Protein AF-A0A7K0WEP0-F1 (afdb_monomer_lite)

Radius of gyration: 14.06 Å; chains: 1; bounding box: 34×24×42 Å

pLDDT: mean 76.63, std 10.95, range [45.84, 89.62]

Structure (mmCIF, N/CA/C/O backbone):
data_AF-A0A7K0WEP0-F1
#
_entry.id   AF-A0A7K0WEP0-F1
#
loop_
_atom_site.group_PDB
_atom_site.id
_atom_site.type_symbol
_atom_site.label_atom_id
_atom_site.label_alt_id
_atom_site.label_comp_id
_atom_site.label_asym_id
_atom_site.label_entity_id
_atom_site.label_seq_id
_atom_site.pdbx_PDB_ins_code
_atom_site.Cartn_x
_atom_site.Cartn_y
_atom_site.Cartn_z
_atom_site.occupancy
_atom_site.B_iso_or_equiv
_atom_site.auth_seq_id
_atom_site.auth_comp_id
_atom_site.auth_asym_id
_atom_site.auth_atom_id
_atom_site.pdbx_PDB_model_num
ATOM 1 N N . MET A 1 1 ? -12.623 -4.770 28.269 1.00 45.84 1 MET A N 1
ATOM 2 C CA . MET A 1 1 ? -12.333 -4.329 26.889 1.00 45.84 1 MET A CA 1
ATOM 3 C C . MET A 1 1 ? -12.223 -5.579 26.051 1.00 45.84 1 MET A C 1
ATOM 5 O O . MET A 1 1 ? -11.254 -6.309 26.205 1.00 45.84 1 MET A O 1
ATOM 9 N N . GLU A 1 2 ? -13.256 -5.884 25.274 1.00 54.94 2 GLU A N 1
ATOM 10 C CA . GLU A 1 2 ? -13.204 -6.979 24.308 1.00 54.94 2 GLU A CA 1
ATOM 11 C C . GLU A 1 2 ? -12.055 -6.675 23.342 1.00 54.94 2 GLU A C 1
ATOM 13 O O . GLU A 1 2 ? -11.997 -5.587 22.764 1.00 54.94 2 GLU A O 1
ATOM 18 N N . SER A 1 3 ? -11.060 -7.559 23.288 1.00 61.31 3 SER A N 1
ATOM 19 C CA . SER A 1 3 ? -9.918 -7.374 22.399 1.00 61.31 3 SER A CA 1
ATOM 20 C C . SER A 1 3 ? -10.461 -7.478 20.980 1.00 61.31 3 SER A C 1
ATOM 22 O O . SER A 1 3 ? -10.848 -8.564 20.555 1.00 61.31 3 SER A O 1
ATOM 24 N N . ALA A 1 4 ? -10.585 -6.344 20.288 1.00 72.12 4 ALA A N 1
ATOM 25 C CA . ALA A 1 4 ? -11.088 -6.323 18.923 1.00 72.12 4 ALA A CA 1
ATOM 26 C C . ALA A 1 4 ? -10.247 -7.289 18.077 1.00 72.12 4 ALA A C 1
ATOM 28 O O . ALA A 1 4 ? -9.016 -7.221 18.097 1.00 72.12 4 ALA A O 1
ATOM 29 N N . GLU A 1 5 ? -10.905 -8.219 17.381 1.00 86.44 5 GLU A N 1
ATOM 30 C CA . GLU A 1 5 ? -10.230 -9.188 16.519 1.00 86.44 5 GLU A CA 1
ATOM 31 C C . GLU A 1 5 ? -9.397 -8.423 15.482 1.00 86.44 5 GLU A C 1
ATOM 33 O O . GLU A 1 5 ? -9.937 -7.648 14.687 1.00 86.44 5 GLU A O 1
ATOM 38 N N . LYS A 1 6 ? -8.074 -8.609 15.511 1.00 87.19 6 LYS A N 1
ATOM 39 C CA . LYS A 1 6 ? -7.151 -7.942 14.588 1.00 87.19 6 LYS A CA 1
ATOM 40 C C . LYS A 1 6 ? -6.877 -8.834 13.396 1.00 87.19 6 LYS A C 1
ATOM 42 O O . LYS A 1 6 ? -6.576 -10.014 13.547 1.00 87.19 6 LYS A O 1
ATOM 47 N N . VAL A 1 7 ? -6.914 -8.235 12.216 1.00 89.62 7 VAL A N 1
ATOM 48 C CA . VAL A 1 7 ? -6.580 -8.887 10.953 1.00 89.62 7 VAL A CA 1
ATOM 49 C C . VAL A 1 7 ? -5.381 -8.196 10.322 1.00 89.62 7 VAL A C 1
ATOM 51 O O . VAL A 1 7 ? -5.285 -6.966 10.294 1.00 89.62 7 VAL A O 1
ATOM 54 N N . THR A 1 8 ? -4.456 -9.006 9.818 1.00 89.06 8 THR A N 1
ATOM 55 C CA . THR A 1 8 ? -3.297 -8.537 9.058 1.00 89.06 8 THR A CA 1
ATOM 56 C C . THR A 1 8 ? -3.608 -8.680 7.581 1.00 89.06 8 THR A C 1
ATOM 58 O O . THR A 1 8 ? -3.908 -9.777 7.115 1.00 89.06 8 THR A O 1
ATOM 61 N N . VAL A 1 9 ? -3.515 -7.581 6.840 1.00 89.25 9 VAL A N 1
ATOM 62 C CA . VAL A 1 9 ? -3.771 -7.554 5.400 1.00 89.25 9 VAL A CA 1
ATOM 63 C C . VAL A 1 9 ? -2.536 -7.044 4.677 1.00 89.25 9 VAL A C 1
ATOM 65 O O . VAL A 1 9 ? -1.940 -6.033 5.061 1.00 89.25 9 VAL A O 1
ATOM 68 N N . ALA A 1 10 ? -2.151 -7.770 3.631 1.00 88.12 10 ALA A N 1
ATOM 69 C CA . ALA A 1 10 ? -1.078 -7.401 2.727 1.00 88.12 10 ALA A CA 1
ATOM 70 C C . ALA A 1 10 ? -1.674 -7.027 1.367 1.00 88.12 10 ALA A C 1
ATOM 72 O O . ALA A 1 10 ? -2.346 -7.832 0.726 1.00 88.12 10 ALA A O 1
ATOM 73 N N . TYR A 1 11 ? -1.417 -5.797 0.943 1.00 86.62 11 TYR A N 1
ATOM 74 C CA . TYR A 1 11 ? -1.781 -5.273 -0.362 1.00 86.62 11 TYR A CA 1
ATOM 75 C C . TYR A 1 11 ? -0.546 -5.234 -1.250 1.00 86.62 11 TYR A C 1
ATOM 77 O O . TYR A 1 11 ? 0.497 -4.729 -0.832 1.00 86.62 11 TYR A O 1
ATOM 85 N N . PHE A 1 12 ? -0.683 -5.716 -2.480 1.00 86.44 12 PHE A N 1
ATOM 86 C C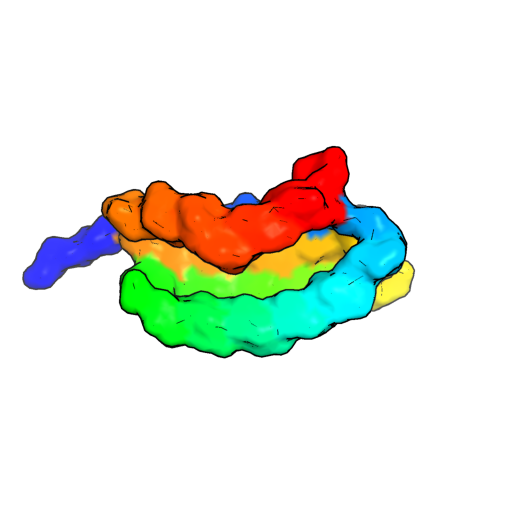A . PHE A 1 12 ? 0.357 -5.648 -3.497 1.00 86.44 12 PHE A CA 1
ATOM 87 C C . PHE A 1 12 ? -0.190 -4.910 -4.710 1.00 86.44 12 PHE A C 1
ATOM 89 O O . PHE A 1 12 ? -1.293 -5.197 -5.165 1.00 86.44 12 PHE A O 1
ATOM 96 N N . PHE A 1 13 ? 0.579 -3.948 -5.210 1.00 85.75 13 PHE A N 1
ATOM 97 C CA . PHE A 1 13 ? 0.199 -3.107 -6.336 1.00 85.75 13 PHE A CA 1
ATOM 98 C C . PHE A 1 13 ? 1.305 -3.123 -7.385 1.00 85.75 13 PHE A C 1
ATOM 100 O O . PHE A 1 13 ? 2.470 -2.858 -7.070 1.00 85.75 13 PHE A O 1
ATOM 107 N N . THR A 1 14 ? 0.938 -3.366 -8.641 1.00 87.38 14 THR A N 1
ATOM 108 C CA . THR A 1 14 ? 1.849 -3.191 -9.779 1.00 87.38 14 THR A CA 1
ATOM 109 C C . THR A 1 14 ? 1.462 -1.927 -10.522 1.00 87.38 14 THR A C 1
ATOM 111 O O . THR A 1 14 ? 0.402 -1.866 -11.133 1.00 87.38 14 THR A O 1
ATOM 114 N N . ILE A 1 15 ? 2.315 -0.912 -10.511 1.00 85.19 15 ILE A N 1
ATOM 115 C CA . ILE A 1 15 ? 2.059 0.375 -11.163 1.00 85.19 15 ILE A CA 1
ATOM 116 C C . ILE A 1 15 ? 2.842 0.507 -12.471 1.00 85.19 15 ILE A C 1
ATOM 118 O O . ILE A 1 15 ? 3.928 -0.049 -12.641 1.00 85.19 15 ILE A O 1
ATOM 122 N N . ALA A 1 16 ? 2.336 1.324 -13.393 1.00 83.44 16 ALA A N 1
ATOM 123 C CA . ALA A 1 16 ? 3.098 1.709 -14.578 1.00 83.44 16 ALA A CA 1
ATOM 124 C C . ALA A 1 16 ? 4.305 2.594 -14.200 1.00 83.44 16 ALA A C 1
ATOM 126 O O . ALA A 1 16 ? 4.222 3.401 -13.274 1.00 83.44 16 ALA A O 1
ATOM 127 N N . ARG A 1 17 ? 5.405 2.538 -14.972 1.00 81.12 17 ARG A N 1
ATOM 128 C CA . ARG A 1 17 ? 6.625 3.340 -14.706 1.00 81.12 17 ARG A CA 1
ATOM 129 C C . ARG A 1 17 ? 6.356 4.849 -14.614 1.00 81.12 17 ARG A C 1
ATOM 131 O O . ARG A 1 17 ? 6.932 5.533 -13.779 1.00 81.12 17 ARG A O 1
ATOM 138 N N . LYS A 1 18 ? 5.406 5.360 -15.404 1.00 83.88 18 LYS A N 1
ATOM 139 C CA . LYS A 1 18 ? 4.950 6.764 -15.353 1.00 83.88 18 LYS A CA 1
ATOM 140 C C . LYS A 1 18 ? 4.332 7.176 -14.009 1.00 83.88 18 LYS A C 1
ATOM 142 O O . LYS A 1 18 ? 4.207 8.359 -13.725 1.00 83.88 18 LYS A O 1
ATOM 147 N N . SER A 1 19 ? 3.914 6.213 -13.189 1.00 81.50 19 SER A N 1
ATOM 148 C CA . SER A 1 19 ? 3.310 6.433 -11.872 1.00 81.50 19 SER A CA 1
ATOM 149 C C . SER A 1 19 ? 4.298 6.240 -10.718 1.00 81.50 19 SER A C 1
ATOM 151 O O . SER A 1 19 ? 3.899 6.376 -9.565 1.00 81.50 19 SER A O 1
ATOM 153 N N . ILE A 1 20 ? 5.584 5.998 -11.000 1.00 81.19 20 ILE A N 1
ATOM 154 C CA . ILE A 1 20 ? 6.634 5.899 -9.975 1.00 81.19 20 ILE A CA 1
ATOM 155 C C . ILE A 1 20 ? 6.728 7.175 -9.115 1.00 81.19 20 ILE A C 1
ATOM 157 O O . ILE A 1 20 ? 6.729 7.041 -7.891 1.00 81.19 20 ILE A O 1
ATOM 161 N N . PRO A 1 21 ? 6.718 8.407 -9.673 1.00 81.69 21 PRO A N 1
ATOM 162 C CA . PRO A 1 21 ? 6.736 9.619 -8.847 1.00 81.69 21 PRO A CA 1
ATOM 163 C C . PRO A 1 21 ? 5.527 9.714 -7.906 1.00 81.69 21 PRO A C 1
ATOM 165 O O . PRO A 1 21 ? 5.662 10.135 -6.758 1.00 81.69 21 PRO A O 1
ATOM 168 N N . PHE A 1 22 ? 4.353 9.262 -8.367 1.00 83.00 22 PHE A N 1
ATOM 169 C CA . PHE A 1 22 ? 3.161 9.161 -7.525 1.00 83.00 22 PHE A CA 1
ATOM 170 C C . PHE A 1 22 ? 3.383 8.180 -6.371 1.00 83.00 22 PHE A C 1
ATOM 172 O O . PHE A 1 22 ? 3.065 8.521 -5.239 1.00 83.00 22 PHE A O 1
ATOM 179 N N . ALA A 1 23 ? 3.953 7.001 -6.632 1.00 80.44 23 ALA A N 1
ATOM 180 C CA . ALA A 1 23 ? 4.199 6.021 -5.582 1.00 80.44 23 ALA A CA 1
ATOM 181 C C . ALA A 1 23 ? 5.151 6.555 -4.513 1.00 80.44 23 ALA A C 1
ATOM 183 O O . ALA A 1 23 ? 4.844 6.431 -3.335 1.00 80.44 23 ALA A O 1
ATOM 184 N N . PHE A 1 24 ? 6.234 7.240 -4.888 1.00 80.12 24 PHE A N 1
ATOM 185 C CA . PHE A 1 24 ? 7.115 7.887 -3.909 1.00 80.12 24 PHE A CA 1
ATOM 186 C C . PHE A 1 24 ? 6.390 8.942 -3.060 1.00 80.12 24 PHE A C 1
ATOM 188 O O . PHE A 1 24 ? 6.560 8.974 -1.840 1.00 80.12 24 PHE A O 1
ATOM 195 N N . LEU A 1 25 ? 5.539 9.769 -3.673 1.00 80.62 25 LEU A N 1
ATOM 196 C CA . LEU A 1 25 ? 4.750 10.762 -2.943 1.00 80.62 25 LEU A CA 1
ATOM 197 C C . LEU A 1 25 ? 3.720 10.100 -2.009 1.00 80.62 25 LEU A C 1
ATOM 199 O O . LEU A 1 25 ? 3.594 10.483 -0.846 1.00 80.62 25 LEU A O 1
ATOM 203 N N . SER A 1 26 ? 3.032 9.063 -2.486 1.00 78.44 26 SER A N 1
ATOM 204 C CA . SER A 1 26 ? 2.110 8.249 -1.693 1.00 78.44 26 SER A CA 1
ATOM 205 C C . SER A 1 26 ? 2.813 7.540 -0.540 1.00 78.44 26 SER A C 1
ATOM 207 O O . SER A 1 26 ? 2.288 7.529 0.565 1.00 78.44 26 SER A O 1
ATOM 209 N N . MET A 1 27 ? 4.038 7.044 -0.719 1.00 75.50 27 MET A N 1
ATOM 210 C CA . MET A 1 27 ? 4.827 6.450 0.367 1.00 75.50 27 MET A CA 1
ATOM 211 C C . MET A 1 27 ? 5.071 7.428 1.521 1.00 75.50 27 MET A C 1
ATOM 213 O O . MET A 1 27 ? 5.043 7.025 2.686 1.00 75.50 27 MET A O 1
ATOM 217 N N . ALA A 1 28 ? 5.277 8.712 1.215 1.00 74.19 28 ALA A N 1
ATOM 218 C CA . ALA A 1 28 ? 5.428 9.755 2.225 1.00 74.19 28 ALA A CA 1
ATOM 219 C C . ALA A 1 28 ? 4.081 10.137 2.867 1.00 74.19 28 ALA A C 1
ATOM 221 O O . ALA A 1 28 ? 3.980 10.228 4.092 1.00 74.19 28 ALA A O 1
ATOM 222 N N . ILE A 1 29 ? 3.034 10.329 2.058 1.00 74.06 29 ILE A N 1
ATOM 223 C CA . ILE A 1 29 ? 1.727 10.826 2.517 1.00 74.06 29 ILE A CA 1
ATOM 224 C C . ILE A 1 29 ? 0.911 9.734 3.222 1.00 74.06 29 ILE A C 1
ATOM 226 O O . ILE A 1 29 ? 0.381 9.959 4.314 1.00 74.06 29 ILE A O 1
ATOM 230 N N . ASP A 1 30 ? 0.813 8.547 2.629 1.00 70.75 30 ASP A N 1
ATOM 231 C CA . ASP A 1 30 ? -0.023 7.452 3.125 1.00 70.75 30 ASP A CA 1
ATOM 232 C C . ASP A 1 30 ? 0.526 6.884 4.430 1.00 70.75 30 ASP A C 1
ATOM 234 O O . ASP A 1 30 ? -0.254 6.523 5.304 1.00 70.75 30 ASP A O 1
ATOM 238 N N . ARG A 1 31 ? 1.850 6.935 4.635 1.00 66.94 31 ARG A N 1
ATOM 239 C CA . ARG A 1 31 ? 2.484 6.624 5.924 1.00 66.94 31 ARG A CA 1
ATOM 240 C C . ARG A 1 31 ? 2.015 7.541 7.056 1.00 66.94 31 ARG A C 1
ATOM 242 O O . ARG A 1 31 ? 1.914 7.102 8.201 1.00 66.94 31 ARG A O 1
ATOM 249 N N . VAL A 1 32 ? 1.767 8.818 6.767 1.00 66.00 32 VAL A N 1
ATOM 250 C CA . VAL A 1 32 ? 1.280 9.787 7.762 1.00 66.00 32 VAL A CA 1
ATOM 251 C C . VAL A 1 32 ? -0.225 9.629 7.969 1.00 66.00 32 VAL A C 1
ATOM 253 O O . VAL A 1 32 ? -0.701 9.699 9.102 1.00 66.00 32 VAL A O 1
ATOM 256 N N . ARG A 1 33 ? -0.982 9.378 6.896 1.00 65.56 33 ARG A N 1
ATOM 257 C CA . ARG A 1 33 ? -2.439 9.188 6.960 1.00 65.56 33 ARG A CA 1
ATOM 258 C C . ARG A 1 33 ? -2.834 7.882 7.645 1.00 65.56 33 ARG A C 1
ATOM 260 O O . ARG A 1 33 ? -3.755 7.902 8.453 1.00 65.56 33 ARG A O 1
ATOM 267 N N . SER A 1 34 ? -2.114 6.787 7.404 1.00 62.41 34 SER A N 1
ATOM 268 C CA . SER A 1 34 ? -2.360 5.502 8.067 1.00 62.41 34 SER A CA 1
ATOM 269 C C . SER A 1 34 ? -2.124 5.579 9.577 1.00 62.41 34 SER A C 1
ATOM 271 O O . SER A 1 34 ? -2.886 5.005 10.344 1.00 62.41 34 SER A O 1
ATOM 273 N N . ARG A 1 35 ? -1.128 6.355 10.030 1.00 63.56 35 ARG A N 1
ATOM 274 C CA . ARG A 1 35 ? -0.889 6.613 11.463 1.00 63.56 35 ARG A CA 1
ATOM 275 C C . ARG A 1 35 ? -1.988 7.438 12.133 1.00 63.56 35 ARG A C 1
ATOM 277 O O . ARG A 1 35 ? -2.133 7.362 13.346 1.00 63.56 35 ARG A O 1
ATOM 284 N N . LYS A 1 36 ? -2.727 8.241 11.364 1.00 61.12 36 LYS A N 1
ATOM 285 C CA . LYS A 1 36 ? -3.844 9.060 11.860 1.00 61.12 36 LYS A CA 1
ATOM 286 C C . LYS A 1 36 ? -5.195 8.339 11.794 1.00 61.12 36 LYS A C 1
ATOM 288 O O . LYS A 1 36 ? -6.168 8.8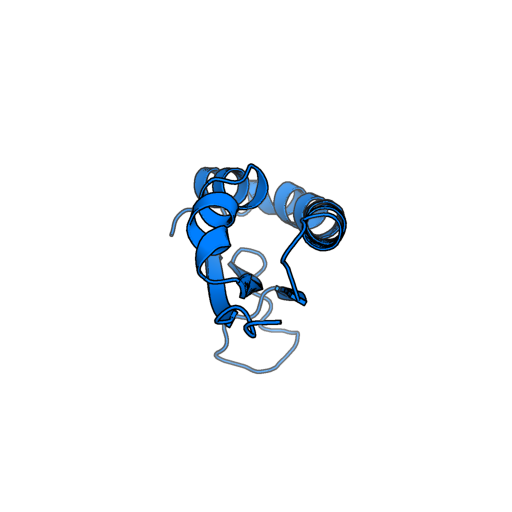56 12.332 1.00 61.12 36 LYS A O 1
ATOM 293 N N . PHE A 1 37 ? -5.275 7.179 11.141 1.00 65.31 37 PHE A N 1
ATOM 294 C CA . PHE A 1 37 ? -6.510 6.407 11.045 1.00 65.31 37 PHE A CA 1
ATOM 295 C C . PHE A 1 37 ? -6.737 5.631 12.351 1.00 65.31 37 PHE A C 1
ATOM 297 O O 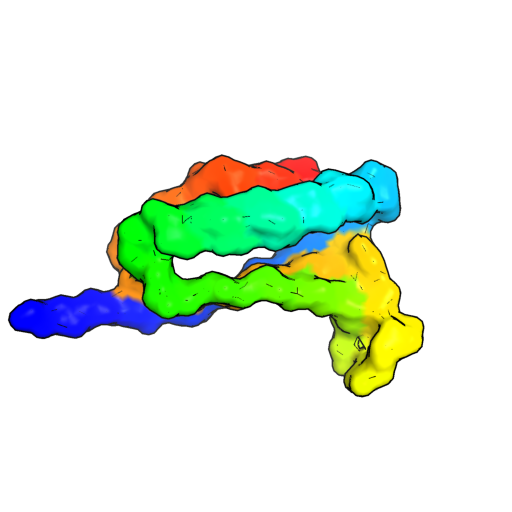. PHE A 1 37 ? -5.897 4.833 12.772 1.00 65.31 37 PHE A O 1
ATOM 304 N N . THR A 1 38 ? -7.863 5.880 13.015 1.00 61.66 38 THR A N 1
ATOM 305 C CA . THR A 1 38 ? -8.216 5.231 14.282 1.00 61.66 38 THR A CA 1
ATOM 306 C C . THR A 1 38 ? -8.478 3.734 14.058 1.00 61.66 38 THR A C 1
ATOM 308 O O . THR A 1 38 ? -9.227 3.355 13.161 1.00 61.66 38 THR A O 1
ATOM 311 N N . GLY A 1 39 ? -7.832 2.869 14.850 1.00 59.97 39 GLY A N 1
ATOM 312 C CA . GLY A 1 39 ? -7.951 1.402 14.736 1.00 59.97 39 GLY A CA 1
ATOM 313 C C . GLY A 1 39 ? -6.855 0.708 13.913 1.00 59.97 39 GLY A C 1
ATOM 314 O O . GLY A 1 39 ? -6.886 -0.511 13.752 1.00 59.97 39 GLY A O 1
ATOM 315 N N . ILE A 1 40 ? -5.857 1.444 13.409 1.00 64.31 40 ILE A N 1
ATOM 316 C CA . ILE A 1 40 ? -4.664 0.841 12.797 1.00 64.31 40 ILE A CA 1
ATOM 317 C C . ILE A 1 40 ? -3.603 0.633 13.878 1.00 64.31 40 ILE A C 1
ATOM 319 O O . ILE A 1 40 ? -3.031 1.587 14.400 1.00 64.31 40 ILE A O 1
ATOM 323 N N . SER A 1 41 ? -3.317 -0.630 14.197 1.00 70.06 41 SER A N 1
ATOM 324 C CA . SER A 1 41 ? -2.260 -0.982 15.157 1.00 70.06 41 SER A CA 1
ATOM 325 C C . SER A 1 41 ? -0.873 -0.948 14.516 1.00 70.06 41 SER A C 1
ATOM 327 O O . SER A 1 41 ? 0.118 -0.642 15.175 1.00 70.06 41 SER A O 1
ATOM 329 N N . PHE A 1 42 ? -0.790 -1.261 13.222 1.00 72.94 42 PHE A N 1
ATOM 330 C CA . PHE A 1 42 ? 0.467 -1.281 12.487 1.00 72.94 42 PHE A CA 1
ATOM 331 C C . PHE A 1 42 ? 0.228 -0.967 11.015 1.00 72.94 42 PHE A C 1
ATOM 333 O O . PHE A 1 42 ? -0.716 -1.464 10.408 1.00 72.94 42 PHE A O 1
ATOM 340 N N . SER A 1 43 ? 1.104 -0.158 10.427 1.00 71.94 43 SER A N 1
ATOM 341 C CA . SER A 1 43 ? 1.146 0.044 8.982 1.00 71.94 43 SER A CA 1
ATOM 342 C C . SER A 1 43 ? 2.588 0.199 8.523 1.00 71.94 43 SER A C 1
ATOM 344 O O . SER A 1 43 ? 3.364 0.997 9.066 1.00 71.94 43 SER A O 1
ATOM 346 N N . LYS A 1 44 ? 2.962 -0.576 7.511 1.00 76.00 44 LYS A N 1
ATOM 347 C CA . LYS A 1 44 ? 4.261 -0.480 6.861 1.00 76.00 44 LYS A CA 1
ATOM 348 C C . LYS A 1 44 ? 4.064 -0.598 5.364 1.00 76.00 44 LYS A C 1
ATOM 350 O O . LYS A 1 44 ? 3.592 -1.617 4.870 1.00 76.00 44 LYS A O 1
ATOM 355 N N . LEU A 1 45 ? 4.441 0.456 4.653 1.00 72.50 45 LEU A N 1
ATOM 356 C CA . LEU A 1 45 ? 4.609 0.367 3.218 1.00 72.50 45 LEU A CA 1
ATOM 357 C C . LEU A 1 45 ? 5.992 -0.216 2.929 1.00 72.50 45 LEU A C 1
ATOM 359 O O . LEU A 1 45 ? 6.986 0.165 3.554 1.00 72.50 45 LEU A O 1
ATOM 363 N N . LEU A 1 46 ? 6.025 -1.181 2.025 1.00 74.94 46 LEU A N 1
ATOM 364 C CA . LEU A 1 46 ? 7.198 -1.929 1.622 1.00 74.94 46 LEU A CA 1
ATOM 365 C C . LEU A 1 46 ? 7.618 -1.444 0.237 1.00 74.94 46 LEU A C 1
ATOM 367 O O . LEU A 1 46 ? 6.832 -1.457 -0.714 1.00 74.94 46 LEU A O 1
ATOM 371 N N . GLY A 1 47 ? 8.865 -0.979 0.170 1.00 63.97 47 GLY A N 1
ATOM 372 C CA . GLY A 1 47 ? 9.545 -0.682 -1.080 1.00 63.97 47 GLY A CA 1
ATOM 373 C C . GLY A 1 47 ? 9.798 -1.952 -1.885 1.00 63.97 47 GLY A C 1
ATOM 374 O O . GLY A 1 47 ? 9.708 -3.073 -1.386 1.00 63.97 47 GLY A O 1
ATOM 375 N N . THR A 1 48 ? 10.076 -1.739 -3.157 1.00 63.84 48 THR A N 1
ATOM 376 C CA . THR A 1 48 ? 9.927 -2.739 -4.196 1.00 63.84 48 THR A CA 1
ATOM 377 C C . THR A 1 48 ? 11.043 -3.781 -4.206 1.00 63.84 48 THR A C 1
ATOM 379 O O . THR A 1 48 ? 12.211 -3.405 -4.222 1.00 63.84 48 THR A O 1
ATOM 382 N N . GLY A 1 49 ? 10.701 -5.063 -4.293 1.00 60.03 49 GLY A N 1
ATOM 383 C CA . GLY A 1 49 ? 11.630 -6.156 -4.589 1.00 60.03 49 GLY A CA 1
ATOM 384 C C . GLY A 1 49 ? 10.886 -7.248 -5.350 1.00 60.03 49 GLY A C 1
ATOM 385 O O . GLY A 1 49 ? 9.706 -7.476 -5.079 1.00 60.03 49 GLY A O 1
ATOM 386 N N . SER A 1 50 ? 11.520 -7.902 -6.327 1.00 64.56 50 SER A N 1
ATOM 387 C CA . SER A 1 50 ? 10.859 -8.995 -7.060 1.00 64.56 50 SER A CA 1
ATOM 388 C C . SER A 1 50 ? 10.553 -10.206 -6.159 1.00 64.56 50 SER A C 1
ATOM 390 O O . SER A 1 50 ? 9.682 -11.011 -6.490 1.00 64.56 50 SER A O 1
ATOM 392 N N . GLY A 1 51 ? 11.252 -10.302 -5.019 1.00 60.50 51 GLY A N 1
ATOM 393 C CA . GLY A 1 51 ? 11.206 -11.431 -4.094 1.00 60.50 51 GLY A CA 1
ATOM 394 C C . GLY A 1 51 ? 12.025 -12.634 -4.567 1.00 60.50 51 GLY A C 1
ATOM 395 O O . GLY A 1 51 ? 12.103 -13.617 -3.839 1.00 60.50 51 GLY A O 1
ATOM 396 N N . GLN A 1 52 ? 12.633 -12.566 -5.759 1.00 62.25 52 GLN A N 1
ATOM 397 C CA . GLN A 1 52 ? 13.472 -13.637 -6.301 1.00 62.25 52 GLN A CA 1
ATOM 398 C C . GLN A 1 52 ? 14.899 -13.566 -5.777 1.00 62.25 52 GLN A C 1
ATOM 400 O O . GLN A 1 52 ? 15.492 -14.595 -5.462 1.00 62.25 52 GLN A O 1
AT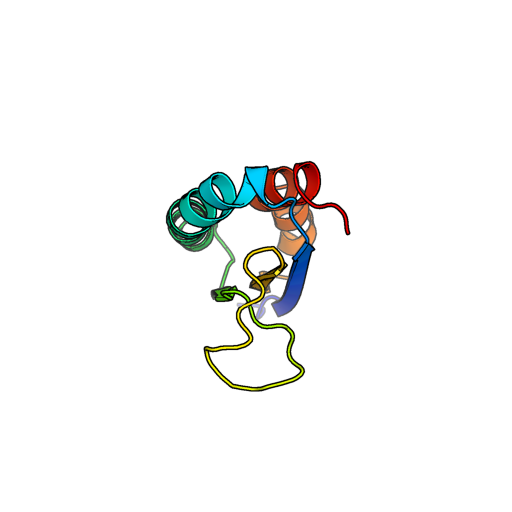OM 405 N N . THR A 1 53 ? 15.440 -12.360 -5.631 1.00 57.19 53 THR A N 1
ATOM 406 C CA . THR A 1 53 ? 16.725 -12.152 -4.978 1.00 57.19 53 THR A CA 1
ATOM 407 C C . THR A 1 53 ? 16.561 -11.138 -3.852 1.00 57.19 53 THR A C 1
ATOM 409 O O . THR A 1 53 ? 16.005 -10.055 -4.016 1.00 57.19 53 THR A O 1
ATOM 412 N N . PHE A 1 54 ? 17.010 -11.508 -2.652 1.00 55.34 54 PHE A N 1
ATOM 413 C CA . PHE A 1 54 ? 16.971 -10.654 -1.460 1.00 55.34 54 PHE A CA 1
ATOM 414 C C . PHE A 1 54 ? 18.088 -9.592 -1.495 1.00 55.34 54 PHE A C 1
ATOM 416 O O . PHE A 1 54 ? 18.710 -9.290 -0.478 1.00 55.34 54 PHE A O 1
ATOM 423 N N . THR A 1 55 ? 18.379 -9.049 -2.678 1.00 57.22 55 THR A N 1
ATOM 424 C CA . THR A 1 55 ? 19.423 -8.055 -2.922 1.00 57.22 55 THR A CA 1
ATOM 425 C C . THR A 1 55 ? 18.803 -6.710 -3.311 1.00 57.22 55 THR A C 1
ATOM 427 O O . THR A 1 55 ? 17.791 -6.668 -4.013 1.00 57.22 55 THR A O 1
ATOM 430 N N . PRO A 1 56 ? 19.418 -5.580 -2.913 1.00 57.69 56 PRO A N 1
ATOM 431 C CA . PRO A 1 56 ? 18.961 -4.245 -3.316 1.00 57.69 56 PRO A CA 1
ATOM 432 C C . PRO A 1 56 ? 18.898 -4.049 -4.840 1.00 57.69 56 PRO A C 1
ATOM 434 O O . PRO A 1 56 ? 18.148 -3.206 -5.324 1.00 57.69 56 PRO A O 1
ATOM 437 N N . SER A 1 57 ? 19.675 -4.834 -5.590 1.00 61.16 57 SER A N 1
ATOM 438 C CA . SER A 1 57 ? 19.742 -4.817 -7.053 1.00 61.16 57 SER A CA 1
ATOM 439 C C . SER A 1 57 ? 18.464 -5.318 -7.738 1.00 61.16 57 SER A C 1
ATOM 441 O O . SER A 1 57 ? 18.258 -5.035 -8.913 1.00 61.16 57 SER A O 1
ATOM 443 N N . ASP A 1 58 ? 17.596 -6.027 -7.013 1.00 61.09 58 ASP A N 1
ATOM 444 C CA . ASP A 1 58 ? 16.340 -6.605 -7.516 1.00 61.09 58 ASP A CA 1
ATOM 445 C C . ASP A 1 58 ? 15.117 -5.736 -7.195 1.00 61.09 58 ASP A C 1
ATOM 447 O O . ASP A 1 58 ? 13.968 -6.190 -7.098 1.00 61.09 58 ASP A O 1
ATOM 451 N N . ALA A 1 59 ? 15.373 -4.449 -6.966 1.00 65.50 59 ALA A N 1
ATOM 452 C CA . ALA A 1 59 ? 14.337 -3.483 -6.683 1.00 65.50 59 ALA A CA 1
ATOM 453 C C . ALA A 1 59 ? 13.494 -3.220 -7.938 1.00 65.50 59 ALA A C 1
ATOM 455 O O . ALA A 1 59 ? 13.853 -2.445 -8.825 1.00 65.50 59 ALA A O 1
ATOM 456 N N . VAL A 1 60 ? 12.325 -3.854 -8.007 1.00 73.50 60 VAL A N 1
ATOM 457 C CA . VAL A 1 60 ? 11.376 -3.663 -9.109 1.00 73.50 60 VAL A CA 1
ATOM 458 C C . VAL A 1 60 ? 10.501 -2.447 -8.827 1.00 73.50 60 VAL A C 1
ATOM 460 O O . VAL A 1 60 ? 9.380 -2.608 -8.369 1.00 73.50 60 VAL A O 1
ATOM 463 N N . LEU A 1 61 ? 10.964 -1.232 -9.141 1.00 73.06 61 LEU A N 1
ATOM 464 C CA . LEU A 1 61 ? 10.300 0.056 -8.824 1.00 73.06 61 LEU A CA 1
ATOM 465 C C . LEU A 1 61 ? 8.818 0.193 -9.246 1.00 73.06 61 LEU A C 1
ATOM 467 O O . LEU A 1 61 ? 8.143 1.160 -8.890 1.00 73.06 61 LEU A O 1
ATOM 471 N N . THR A 1 62 ? 8.289 -0.755 -10.015 1.00 80.56 62 THR A N 1
ATOM 472 C CA . THR A 1 62 ? 6.875 -0.859 -10.379 1.00 80.56 62 THR A CA 1
ATOM 473 C C . THR A 1 62 ? 6.028 -1.675 -9.395 1.00 80.56 62 THR A C 1
ATOM 475 O O . THR A 1 62 ? 4.809 -1.637 -9.512 1.00 80.56 62 THR A O 1
ATOM 478 N N . ARG A 1 63 ? 6.605 -2.399 -8.429 1.00 82.19 63 ARG A N 1
ATOM 479 C CA . ARG A 1 63 ? 5.883 -3.292 -7.504 1.00 82.19 63 ARG A CA 1
ATOM 480 C C . ARG A 1 63 ? 5.943 -2.809 -6.066 1.00 82.19 63 ARG A C 1
ATOM 482 O O . ARG A 1 63 ? 6.983 -2.905 -5.430 1.00 82.19 63 ARG A O 1
ATOM 489 N N . TRP A 1 64 ? 4.816 -2.379 -5.527 1.00 84.81 64 TRP A N 1
ATOM 490 C CA . TRP A 1 64 ? 4.729 -1.803 -4.189 1.00 84.81 64 TRP A CA 1
ATOM 491 C C . TRP A 1 64 ? 3.886 -2.680 -3.275 1.00 84.81 64 TRP A C 1
ATOM 493 O O . TRP A 1 64 ? 2.911 -3.290 -3.713 1.00 84.81 64 TRP A O 1
ATOM 503 N N . GLY A 1 65 ? 4.268 -2.743 -2.000 1.00 85.19 65 GLY A N 1
ATOM 504 C CA . GLY A 1 65 ? 3.540 -3.494 -0.984 1.00 85.19 65 GLY A CA 1
ATOM 505 C C . GLY A 1 65 ? 3.076 -2.594 0.153 1.00 85.19 65 GLY A C 1
ATOM 506 O O . GLY A 1 65 ? 3.750 -1.632 0.517 1.00 85.19 65 GLY A O 1
ATOM 507 N N . MET A 1 66 ? 1.950 -2.923 0.771 1.00 84.69 66 MET A N 1
ATOM 508 C CA . MET A 1 66 ? 1.535 -2.331 2.037 1.00 84.69 66 MET A CA 1
ATOM 509 C C . MET A 1 66 ? 1.007 -3.417 2.960 1.00 84.69 66 MET A C 1
ATOM 511 O O . MET A 1 66 ? 0.068 -4.125 2.618 1.00 84.69 66 MET A O 1
ATOM 515 N N . VAL A 1 67 ? 1.592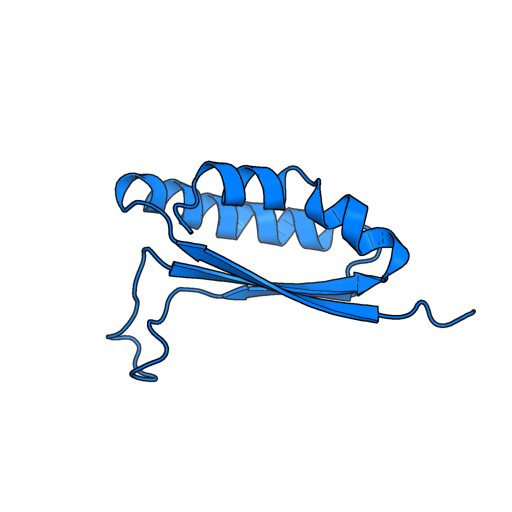 -3.517 4.148 1.00 86.50 67 VAL A N 1
ATOM 516 C CA . VAL A 1 67 ? 1.127 -4.412 5.206 1.00 86.50 67 VAL A CA 1
ATOM 517 C C . VAL A 1 67 ? 0.515 -3.576 6.311 1.00 86.50 67 VAL A C 1
ATOM 519 O O . VAL A 1 67 ? 1.129 -2.627 6.809 1.00 86.50 67 VAL A O 1
ATOM 522 N N . VAL A 1 68 ? -0.706 -3.927 6.688 1.00 87.19 68 VAL A N 1
ATOM 523 C CA . VAL A 1 68 ? -1.512 -3.180 7.643 1.00 87.19 68 VAL A CA 1
ATOM 524 C C . VAL A 1 68 ? -2.204 -4.157 8.596 1.00 87.19 68 VAL A C 1
ATOM 526 O O . VAL A 1 68 ? -2.698 -5.200 8.179 1.00 87.19 68 VAL A O 1
ATOM 529 N N . VAL A 1 69 ? -2.220 -3.815 9.884 1.00 86.19 69 VAL A N 1
ATOM 530 C CA . VAL A 1 69 ? -2.943 -4.539 10.936 1.00 86.19 69 VAL A CA 1
ATOM 531 C C . VAL A 1 69 ? -4.065 -3.639 11.435 1.00 86.19 69 VAL A C 1
ATOM 533 O O . VAL A 1 69 ? -3.794 -2.568 11.994 1.00 86.19 69 VAL A O 1
ATOM 536 N N . VAL A 1 70 ? -5.306 -4.073 11.227 1.00 87.50 70 VAL A N 1
ATOM 537 C CA . VAL A 1 70 ? -6.525 -3.324 11.574 1.00 87.50 70 VAL A CA 1
ATOM 538 C C . VAL A 1 70 ? -7.479 -4.192 12.368 1.00 87.50 70 VAL A C 1
ATOM 540 O O . VAL A 1 70 ? -7.446 -5.419 12.265 1.00 87.50 70 VAL A O 1
ATOM 543 N N . ASP A 1 71 ? -8.375 -3.552 13.103 1.00 87.31 71 ASP A N 1
ATOM 544 C CA . ASP A 1 71 ? -9.528 -4.238 13.677 1.00 87.31 71 ASP A CA 1
ATOM 545 C C . ASP A 1 71 ? -10.449 -4.736 12.547 1.00 87.31 71 ASP A C 1
ATOM 547 O O . ASP A 1 71 ? -10.747 -4.007 11.596 1.00 87.31 71 ASP A O 1
ATOM 551 N N . LYS A 1 72 ? -10.919 -5.983 12.630 1.00 84.12 72 LYS A N 1
ATOM 552 C CA . LYS A 1 72 ? -11.695 -6.655 11.571 1.00 84.12 72 LYS A CA 1
ATOM 553 C C . LYS A 1 72 ? -12.934 -5.875 11.133 1.00 84.12 72 LYS A C 1
ATOM 555 O O . LYS A 1 72 ? -13.233 -5.805 9.945 1.00 84.12 72 LYS A O 1
ATOM 560 N N . ASN A 1 73 ? -13.615 -5.225 12.074 1.00 86.19 73 ASN A N 1
ATOM 561 C CA . ASN A 1 73 ? -14.777 -4.370 11.809 1.00 86.19 73 ASN A CA 1
ATOM 562 C C . ASN A 1 73 ? -14.435 -3.071 11.046 1.00 86.19 73 ASN A C 1
ATOM 564 O O . ASN A 1 73 ? -15.321 -2.444 10.470 1.00 86.19 73 ASN A O 1
ATOM 568 N N . ARG A 1 74 ? -13.163 -2.656 11.020 1.00 83.50 74 ARG A N 1
ATOM 569 C CA . ARG A 1 74 ? -12.664 -1.474 10.299 1.00 83.50 74 ARG A CA 1
ATOM 570 C C . ARG A 1 74 ? -12.033 -1.819 8.953 1.00 83.50 74 ARG A C 1
ATOM 572 O O . ARG A 1 74 ? -11.764 -0.901 8.178 1.00 83.50 74 ARG A O 1
ATOM 579 N N . LEU A 1 75 ? -11.835 -3.103 8.644 1.00 85.69 75 LEU A N 1
ATOM 580 C CA . LEU A 1 75 ? -11.199 -3.539 7.401 1.00 85.69 75 LEU A CA 1
ATOM 581 C C . LEU A 1 75 ? -11.920 -3.003 6.161 1.00 85.69 75 LEU A C 1
ATOM 583 O O . LEU A 1 75 ? -11.280 -2.436 5.281 1.00 85.69 75 LEU A O 1
ATOM 587 N N . GLN A 1 76 ? -13.247 -3.120 6.107 1.00 86.44 76 GLN A N 1
ATOM 588 C CA . GLN A 1 76 ? -14.017 -2.677 4.943 1.00 86.44 76 GLN A CA 1
ATOM 589 C C . GLN A 1 76 ? -13.931 -1.156 4.736 1.00 86.44 76 GLN A C 1
ATOM 591 O O . GLN A 1 76 ? -13.769 -0.689 3.610 1.00 86.44 76 GLN A O 1
ATOM 596 N N . ALA A 1 77 ? -13.951 -0.382 5.826 1.00 86.38 77 ALA A N 1
ATOM 597 C CA . ALA A 1 77 ? -13.769 1.068 5.776 1.00 86.38 77 ALA A CA 1
ATOM 598 C C . ALA A 1 77 ? -12.351 1.459 5.322 1.00 86.38 77 ALA A C 1
ATOM 600 O O . ALA A 1 77 ? -12.178 2.427 4.580 1.00 86.38 77 ALA A O 1
ATOM 601 N N . PHE A 1 78 ? -11.332 0.699 5.737 1.00 84.69 78 PHE A N 1
ATOM 602 C CA . PHE A 1 78 ? -9.961 0.902 5.276 1.00 84.69 78 PHE A CA 1
ATOM 603 C C . PHE A 1 78 ? -9.806 0.563 3.786 1.00 84.69 78 PHE A C 1
ATOM 605 O O . PHE A 1 78 ? -9.173 1.320 3.048 1.00 84.69 78 PHE A O 1
ATOM 612 N N . ASP A 1 79 ? -10.440 -0.514 3.322 1.00 86.56 79 ASP A N 1
ATOM 613 C CA . ASP A 1 79 ? -10.393 -0.949 1.923 1.00 86.56 79 ASP A CA 1
ATOM 614 C C . ASP A 1 79 ? -11.057 0.051 0.960 1.00 86.56 79 ASP A C 1
ATOM 616 O O . ASP A 1 79 ? -10.613 0.236 -0.173 1.00 86.56 79 ASP A O 1
ATOM 620 N N . GLN A 1 80 ? -12.084 0.756 1.437 1.00 87.19 80 GLN A N 1
ATOM 621 C CA . GLN A 1 80 ? -12.771 1.825 0.704 1.00 87.19 80 GLN A CA 1
ATOM 622 C C . GLN A 1 80 ? -12.110 3.202 0.864 1.00 87.19 80 GLN A C 1
ATOM 624 O O . GLN A 1 80 ? -12.552 4.181 0.259 1.00 87.19 80 GLN A O 1
ATOM 629 N N . SER A 1 81 ? -11.048 3.310 1.665 1.00 86.50 81 SER A N 1
ATOM 630 C CA . SER A 1 81 ? -10.391 4.589 1.924 1.00 86.50 81 SER A CA 1
ATOM 631 C C . SER A 1 81 ? -9.762 5.194 0.663 1.00 86.50 81 SER A C 1
ATOM 633 O O . SER A 1 81 ? -9.438 4.520 -0.323 1.00 86.50 81 SER A O 1
ATOM 635 N N . SER A 1 82 ? -9.518 6.505 0.712 1.00 83.62 82 SER A N 1
A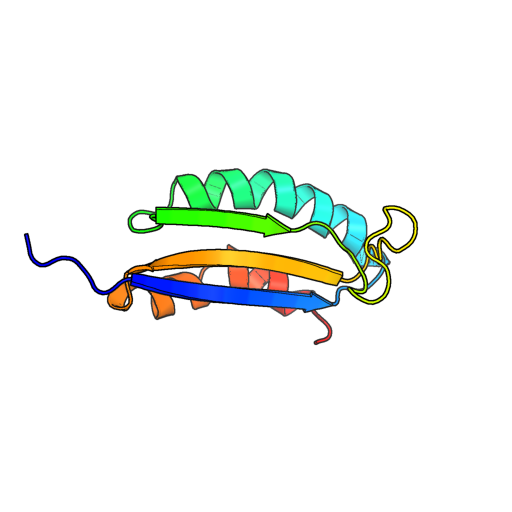TOM 636 C CA . SER A 1 82 ? -8.797 7.220 -0.346 1.00 83.62 82 SER A CA 1
ATOM 637 C C . SER A 1 82 ? -7.376 6.685 -0.566 1.00 83.62 82 SER A C 1
ATOM 639 O O . SER A 1 82 ? -6.844 6.826 -1.661 1.00 83.62 82 SER A O 1
ATOM 641 N N . ILE A 1 83 ? -6.771 6.038 0.437 1.00 83.94 83 ILE A N 1
ATOM 642 C CA . ILE A 1 83 ? -5.452 5.405 0.322 1.00 83.94 83 ILE A CA 1
ATOM 643 C C . ILE A 1 83 ? -5.550 4.231 -0.659 1.00 83.94 83 ILE A C 1
ATOM 645 O O . ILE A 1 83 ? -4.991 4.291 -1.754 1.00 83.94 83 ILE A O 1
ATOM 649 N N . ILE A 1 84 ? -6.326 3.199 -0.313 1.00 86.62 84 ILE A N 1
ATOM 650 C CA . ILE A 1 84 ? -6.433 1.971 -1.116 1.00 86.62 84 ILE A CA 1
ATOM 651 C C . ILE A 1 84 ? -7.013 2.257 -2.502 1.00 86.62 84 ILE A C 1
ATOM 653 O O . ILE A 1 84 ? -6.499 1.758 -3.502 1.00 86.62 84 ILE A O 1
ATOM 657 N N . SER A 1 85 ? -8.036 3.107 -2.596 1.00 87.31 85 SER A N 1
ATOM 658 C CA . SER A 1 85 ? -8.641 3.452 -3.887 1.00 87.31 85 SER A CA 1
ATOM 659 C C . SER A 1 85 ? -7.678 4.179 -4.835 1.00 87.31 85 SER A C 1
ATOM 661 O O . SER A 1 85 ? -7.691 3.899 -6.033 1.00 87.31 85 SER A O 1
ATOM 663 N N . ASN A 1 86 ? -6.807 5.066 -4.340 1.00 85.94 86 ASN A N 1
ATOM 664 C CA . ASN A 1 86 ? -5.816 5.744 -5.183 1.00 85.94 86 ASN A CA 1
ATOM 665 C C . ASN A 1 86 ? -4.727 4.791 -5.688 1.00 85.94 86 ASN A C 1
ATOM 667 O O . ASN A 1 86 ? -4.328 4.898 -6.850 1.00 85.94 86 ASN A O 1
ATOM 671 N N . TRP A 1 87 ? -4.284 3.851 -4.848 1.00 87.12 87 TRP A N 1
ATOM 672 C CA . TRP A 1 87 ? -3.366 2.790 -5.265 1.00 87.12 87 TRP A CA 1
ATOM 673 C C . TRP A 1 87 ? -4.020 1.863 -6.294 1.00 87.12 87 TRP A C 1
ATOM 675 O O . TRP A 1 87 ? -3.445 1.657 -7.359 1.00 87.12 87 TRP A O 1
ATOM 685 N N . ARG A 1 88 ? -5.260 1.406 -6.061 1.00 88.38 88 ARG A N 1
ATOM 686 C CA . ARG A 1 88 ? -6.021 0.569 -7.011 1.00 88.38 88 ARG A CA 1
ATOM 687 C C . ARG A 1 88 ? -6.220 1.237 -8.369 1.00 88.38 88 ARG A C 1
ATOM 689 O O . ARG A 1 88 ? -5.989 0.600 -9.386 1.00 88.38 88 ARG A O 1
ATOM 696 N N . LYS A 1 89 ? -6.567 2.529 -8.408 1.00 88.00 89 LYS A N 1
ATOM 697 C CA . LYS A 1 89 ? -6.750 3.286 -9.666 1.00 88.00 89 LYS A CA 1
ATOM 698 C C . LYS A 1 89 ? -5.502 3.332 -10.549 1.00 88.00 89 LYS A C 1
ATOM 700 O O . LYS A 1 89 ? -5.614 3.552 -11.751 1.00 88.00 89 LYS A O 1
ATOM 705 N N . ARG A 1 90 ? -4.317 3.213 -9.950 1.00 85.19 90 ARG A N 1
ATOM 706 C CA . ARG A 1 90 ? -3.023 3.275 -10.648 1.00 85.19 90 ARG A CA 1
ATOM 707 C C . ARG A 1 90 ? -2.336 1.914 -10.719 1.00 85.19 90 ARG A C 1
ATOM 709 O O . ARG A 1 90 ? -1.271 1.819 -11.332 1.00 85.19 90 ARG A O 1
ATOM 716 N N . SER A 1 91 ? -2.941 0.898 -10.106 1.00 86.50 91 SER A N 1
ATOM 717 C CA . SER A 1 91 ? -2.501 -0.479 -10.205 1.00 86.50 91 SER A CA 1
ATOM 718 C C . SER A 1 91 ? -2.981 -1.083 -11.516 1.00 86.50 91 SER A C 1
ATOM 720 O O . SER A 1 91 ? -4.046 -0.762 -12.033 1.00 86.50 91 SER A O 1
ATOM 722 N N . THR A 1 92 ? -2.153 -1.960 -12.049 1.00 84.12 92 THR A N 1
ATOM 723 C CA . THR A 1 92 ? -2.394 -2.772 -13.243 1.00 84.12 92 THR A CA 1
ATOM 724 C C . THR A 1 92 ? -2.640 -4.239 -12.887 1.00 84.12 92 THR A C 1
ATOM 726 O O . THR A 1 92 ? -3.013 -5.015 -13.759 1.00 84.12 92 THR A O 1
ATOM 729 N N . SER A 1 93 ? -2.456 -4.598 -11.610 1.00 73.44 93 SER A N 1
ATOM 730 C CA . SER A 1 93 ? -2.739 -5.906 -11.011 1.00 73.44 93 SER A CA 1
ATOM 731 C C . SER A 1 93 ? -3.267 -5.748 -9.594 1.00 73.44 93 SER A C 1
ATOM 733 O O . SER A 1 93 ? -2.733 -4.839 -8.909 1.00 73.44 93 SER A O 1
#

Secondary structure (DSSP, 8-state):
---PPEEEEEEEEEB-GGGHHHHHHHHHHHHHHHHHSTTEEEEEEE----SSS-SGGG--TTEEEEEEEEEGGGHHHHHTSHHHHHHHHHB--

Sequence (93 aa):
MESAEKVTVAYFFTIARKSIPFAFLSMAIDRVRSRKFTGISFSKLLGTGSGQTFTPSDAVLTRWGMVVVVDKNRLQAFDQSSIISNWRKRSTS

Foldseek 3Di:
DPPQDKDKDKDKFFFDPVCLVVVVVLQVVVVVVLVVDPFWPDKDKDFAAPVPDPDPVRRPSRMIMMITMGRPVCVVVVCPDPSNVVRVVRGPD